Protein AF-A0A212F337-F1 (afdb_monomer_lite)

Secondary structure (DSSP, 8-state):
---SSSHHHHTSS-HHHHHHHHH-HHHHHHHHHHTGGGGSHHHHHHHHHHHHHHHHHHHHHHHHHHHHHHHHHT-

InterPro domains:
  IPR011989 Armadillo-like helical [G3DSA:1.25.10.10] (11-74)
  IPR013713 Exportin-2, central domain [PF08506] (14-70)
  IPR016024 Armadillo-type fold [SSF48371] (11-70)

Radius of gyration: 15.91 Å; chains: 1; bounding box: 44×25×35 Å

Structure (mmCIF, N/CA/C/O backbone):
data_AF-A0A212F337-F1
#
_entry.id   AF-A0A212F337-F1
#
loop_
_atom_site.group_PDB
_atom_site.id
_atom_site.type_symbol
_atom_site.label_atom_id
_atom_site.label_alt_id
_atom_site.label_comp_id
_atom_site.label_asym_id
_atom_site.label_entity_id
_atom_site.label_seq_id
_atom_site.pdbx_PDB_ins_code
_atom_site.Cartn_x
_atom_site.Cartn_y
_atom_site.Cartn_z
_atom_site.occupancy
_atom_site.B_iso_or_equiv
_atom_site.auth_seq_id
_atom_site.auth_comp_id
_atom_site.auth_asym_id
_atom_site.auth_atom_id
_atom_site.pdbx_PDB_model_num
ATOM 1 N N . MET A 1 1 ? 28.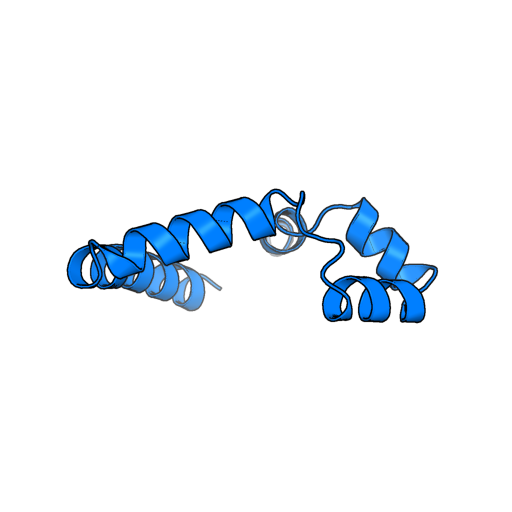809 10.037 9.908 1.00 38.91 1 MET A N 1
ATOM 2 C CA . MET A 1 1 ? 27.886 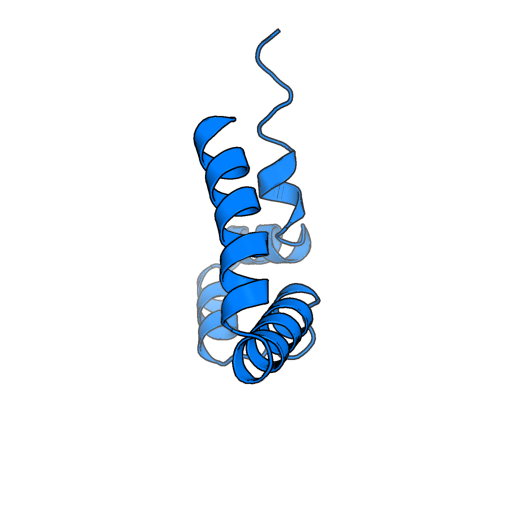8.891 9.779 1.00 38.91 1 MET A CA 1
ATOM 3 C C . MET A 1 1 ? 26.600 9.376 9.118 1.00 38.91 1 MET A C 1
ATOM 5 O O . MET A 1 1 ? 25.574 9.436 9.769 1.00 38.91 1 MET A O 1
ATOM 9 N N . CYS A 1 2 ? 26.664 9.764 7.845 1.00 43.75 2 CYS A N 1
ATOM 10 C CA . CYS A 1 2 ? 25.477 9.910 7.001 1.00 43.75 2 CYS A CA 1
ATOM 11 C C . CYS A 1 2 ? 25.661 8.866 5.910 1.00 43.75 2 CYS A C 1
ATOM 13 O O . CYS A 1 2 ? 26.599 8.993 5.126 1.00 43.75 2 CYS A O 1
ATOM 15 N N . GLY A 1 3 ? 24.883 7.789 5.930 1.00 45.41 3 GLY A N 1
ATOM 16 C CA . GLY A 1 3 ? 25.073 6.731 4.940 1.00 45.41 3 GLY A CA 1
ATOM 17 C C . GLY A 1 3 ? 24.265 5.453 5.114 1.00 45.41 3 GLY A C 1
ATOM 18 O O . GLY A 1 3 ? 24.613 4.490 4.450 1.00 45.41 3 GLY A O 1
ATOM 19 N N . LEU A 1 4 ? 23.238 5.397 5.974 1.00 44.97 4 LEU A N 1
ATOM 20 C CA . LEU A 1 4 ? 22.433 4.174 6.148 1.00 44.97 4 LEU A CA 1
ATOM 21 C C . LEU A 1 4 ? 20.918 4.413 6.296 1.00 44.97 4 LEU A C 1
ATOM 23 O O . LEU A 1 4 ? 20.203 3.520 6.731 1.00 44.97 4 LEU A O 1
ATOM 27 N N . GLU A 1 5 ? 20.389 5.583 5.927 1.00 47.50 5 GLU A N 1
ATOM 28 C CA . GLU A 1 5 ? 18.956 5.884 6.140 1.00 47.50 5 GLU A CA 1
ATOM 29 C C . GLU A 1 5 ? 18.143 6.064 4.850 1.00 47.50 5 GLU A C 1
ATOM 31 O O . GLU A 1 5 ? 16.989 6.468 4.896 1.00 47.50 5 GLU A O 1
ATOM 36 N N . ALA A 1 6 ? 18.693 5.670 3.695 1.00 43.03 6 ALA A N 1
ATOM 37 C CA . ALA A 1 6 ? 17.927 5.538 2.448 1.00 43.03 6 ALA A CA 1
ATOM 38 C C . ALA A 1 6 ? 17.553 4.078 2.104 1.00 43.03 6 ALA A C 1
ATOM 40 O O . ALA A 1 6 ? 16.858 3.834 1.124 1.00 43.03 6 ALA A O 1
ATOM 41 N N . GLU A 1 7 ? 17.968 3.097 2.916 1.00 46.41 7 GLU A N 1
ATOM 42 C CA . GLU A 1 7 ? 17.667 1.669 2.696 1.00 46.41 7 GLU A CA 1
ATOM 43 C C . GLU A 1 7 ? 16.188 1.316 2.947 1.00 46.41 7 GLU A C 1
ATOM 45 O O . GLU A 1 7 ? 15.668 0.334 2.420 1.00 46.41 7 GLU A O 1
ATOM 50 N N . TRP A 1 8 ? 15.479 2.117 3.745 1.00 46.88 8 TRP A N 1
ATOM 51 C CA . TRP A 1 8 ? 14.130 1.780 4.205 1.00 46.88 8 TRP A CA 1
ATOM 52 C C . TRP A 1 8 ? 13.037 2.039 3.164 1.00 46.88 8 TRP A C 1
ATOM 54 O O . TRP A 1 8 ? 12.088 1.261 3.079 1.00 46.88 8 TRP A O 1
ATOM 64 N N . LEU A 1 9 ? 13.173 3.082 2.339 1.00 45.38 9 LEU A N 1
ATOM 65 C CA . LEU A 1 9 ? 12.204 3.388 1.277 1.00 45.38 9 LEU A CA 1
ATOM 66 C C . LEU A 1 9 ? 12.297 2.391 0.112 1.00 45.38 9 LEU A C 1
ATOM 68 O O . LEU A 1 9 ? 11.265 1.984 -0.428 1.00 45.38 9 LEU A O 1
ATOM 72 N N . LEU A 1 10 ? 13.511 1.912 -0.187 1.00 46.06 10 LEU A N 1
ATOM 73 C CA . LEU A 1 10 ? 13.770 0.886 -1.201 1.00 46.06 10 LEU A CA 1
ATOM 74 C C . LEU A 1 10 ? 13.194 -0.493 -0.818 1.00 46.06 10 LEU A C 1
ATOM 76 O O . LEU A 1 10 ? 12.965 -1.319 -1.686 1.00 46.06 10 LEU A O 1
ATOM 80 N N . LYS A 1 11 ? 12.895 -0.747 0.466 1.00 52.81 11 LYS A N 1
ATOM 81 C CA . LYS A 1 11 ? 12.416 -2.055 0.959 1.00 52.81 11 LYS A CA 1
ATOM 82 C C . LYS A 1 11 ? 10.914 -2.308 0.760 1.00 52.81 11 LYS A C 1
ATOM 84 O O . LYS A 1 11 ? 10.440 -3.418 1.003 1.00 52.81 11 LYS A O 1
ATOM 89 N N . SER A 1 12 ? 10.148 -1.284 0.378 1.00 57.84 12 SER A N 1
ATOM 90 C CA . SER A 1 12 ? 8.700 -1.408 0.135 1.00 57.84 12 SER A CA 1
ATOM 91 C C . SER A 1 12 ? 8.358 -1.851 -1.292 1.00 57.84 12 SER A C 1
ATOM 93 O O . SER A 1 12 ? 7.303 -2.450 -1.511 1.00 57.84 12 SER A O 1
ATOM 95 N N . VAL A 1 13 ? 9.268 -1.584 -2.229 1.00 66.25 13 VAL A N 1
ATOM 96 C CA . VAL A 1 13 ? 9.211 -1.968 -3.640 1.00 66.25 13 VAL A CA 1
ATOM 97 C C . VAL A 1 13 ? 10.131 -3.176 -3.814 1.00 66.25 13 VAL A C 1
ATOM 99 O O . VAL A 1 13 ? 11.208 -3.218 -3.223 1.00 66.25 13 VAL A O 1
ATOM 102 N N . SER A 1 14 ? 9.690 -4.209 -4.531 1.00 76.19 14 SER A N 1
ATOM 103 C CA . SER A 1 14 ? 10.517 -5.406 -4.716 1.00 76.19 14 SER A CA 1
ATOM 104 C C . SER A 1 14 ? 11.735 -5.080 -5.586 1.00 76.19 14 SER A C 1
ATOM 106 O O . SER A 1 14 ? 11.622 -4.276 -6.506 1.00 76.19 14 SER A O 1
ATOM 108 N N . GLU A 1 15 ? 12.874 -5.747 -5.374 1.00 79.56 15 GLU A N 1
ATOM 109 C CA . GLU A 1 15 ? 14.036 -5.635 -6.278 1.00 79.56 15 GLU A CA 1
ATOM 110 C C . GLU A 1 15 ? 13.640 -5.945 -7.734 1.00 79.56 15 GLU A C 1
ATOM 112 O O . GLU A 1 15 ? 14.060 -5.250 -8.650 1.00 79.56 15 GLU A O 1
ATOM 117 N N . SER A 1 16 ? 12.710 -6.886 -7.938 1.00 78.62 16 SER A N 1
ATOM 118 C CA . SER A 1 16 ? 12.135 -7.201 -9.255 1.00 78.62 16 SER A CA 1
ATOM 119 C C . SER A 1 16 ? 11.372 -6.042 -9.904 1.00 78.62 16 SER A C 1
ATOM 121 O O . SER A 1 16 ? 11.309 -5.948 -11.127 1.00 78.62 16 SER A O 1
ATOM 123 N N . ASP A 1 17 ? 10.743 -5.189 -9.094 1.00 78.19 17 ASP A N 1
ATOM 124 C CA . ASP A 1 17 ? 9.988 -4.033 -9.583 1.00 78.19 17 ASP A CA 1
ATOM 125 C C . ASP A 1 17 ? 10.955 -2.916 -10.000 1.00 78.19 17 ASP A C 1
ATOM 127 O O . ASP A 1 17 ? 10.685 -2.191 -10.957 1.00 78.19 17 ASP A O 1
ATOM 131 N N . ILE A 1 18 ? 12.101 -2.818 -9.315 1.00 82.19 18 ILE A N 1
ATOM 132 C CA . ILE A 1 18 ? 13.189 -1.889 -9.639 1.00 82.19 18 ILE A CA 1
ATOM 133 C C . ILE A 1 18 ? 13.869 -2.315 -10.943 1.00 82.19 18 ILE A C 1
ATOM 135 O O . ILE A 1 18 ? 13.966 -1.503 -11.858 1.00 82.19 18 ILE A O 1
ATOM 139 N N . GLU A 1 19 ? 14.250 -3.588 -11.072 1.00 84.69 19 GLU A N 1
ATOM 140 C CA . GLU A 1 19 ? 14.846 -4.126 -12.304 1.00 84.69 19 GLU A CA 1
ATOM 141 C C . GLU A 1 19 ? 13.917 -3.929 -13.509 1.00 84.69 19 GLU A C 1
ATOM 143 O O . GLU A 1 19 ? 14.354 -3.481 -14.565 1.00 84.69 19 GLU A O 1
ATOM 148 N N . LEU A 1 20 ? 12.610 -4.183 -13.352 1.00 83.19 20 LEU A N 1
ATOM 149 C CA . LEU A 1 20 ? 11.646 -3.964 -14.433 1.00 83.19 20 LEU A CA 1
ATOM 150 C C . LEU A 1 20 ? 11.549 -2.489 -14.836 1.00 83.19 20 LEU A C 1
ATOM 152 O O . LEU A 1 20 ? 11.421 -2.189 -16.021 1.00 83.19 20 LEU A O 1
ATOM 156 N N . PHE A 1 21 ? 11.589 -1.575 -13.868 1.00 82.94 21 PHE A N 1
ATOM 157 C CA . PHE A 1 21 ? 11.582 -0.144 -14.150 1.00 82.94 21 PHE A CA 1
ATOM 158 C C . PHE A 1 21 ? 12.848 0.299 -14.899 1.00 82.94 21 PHE A C 1
ATOM 160 O O . PHE A 1 21 ? 12.754 1.115 -15.816 1.00 82.94 21 PHE A O 1
ATOM 167 N N . GLU A 1 22 ? 14.011 -0.244 -14.534 1.00 88.12 22 GLU A N 1
ATOM 168 C CA . GLU A 1 22 ? 15.296 0.078 -15.164 1.00 88.12 22 GLU A CA 1
ATOM 169 C C . GLU A 1 22 ? 15.430 -0.526 -16.574 1.00 88.12 22 GLU A C 1
ATOM 171 O O . GLU A 1 22 ? 15.842 0.178 -17.500 1.00 88.12 22 GLU A O 1
ATOM 176 N N . ASP A 1 23 ? 15.034 -1.790 -16.762 1.00 91.44 23 ASP A N 1
ATOM 177 C CA . ASP A 1 23 ? 15.191 -2.523 -18.027 1.00 91.44 23 ASP A CA 1
ATOM 178 C C . ASP A 1 23 ? 14.055 -2.262 -19.030 1.00 91.44 23 ASP A C 1
ATOM 180 O O . ASP A 1 23 ? 14.274 -2.286 -20.246 1.00 91.44 23 ASP A O 1
ATOM 184 N N . ASN A 1 24 ? 12.822 -2.045 -18.553 1.00 88.06 24 ASN A N 1
ATOM 185 C CA . ASN A 1 24 ? 11.648 -1.840 -19.404 1.00 88.06 24 ASN A CA 1
ATOM 186 C C . ASN A 1 24 ? 10.563 -0.968 -18.728 1.00 88.06 24 ASN A C 1
ATOM 188 O O . ASN A 1 24 ? 9.505 -1.467 -18.316 1.00 88.06 24 ASN A O 1
ATOM 192 N N . PRO A 1 25 ? 10.779 0.358 -18.657 1.00 84.56 25 PRO A N 1
ATOM 193 C CA . PRO A 1 25 ? 9.877 1.278 -17.964 1.00 84.56 25 PRO A CA 1
ATOM 194 C C . PRO A 1 25 ? 8.468 1.337 -18.576 1.00 84.56 25 PRO A C 1
ATOM 196 O O . PRO A 1 25 ? 7.501 1.616 -17.867 1.00 84.56 25 PRO A O 1
ATOM 199 N N . GLU A 1 26 ? 8.318 1.056 -19.875 1.00 86.94 26 GLU A N 1
ATOM 200 C CA . GLU A 1 26 ? 7.012 1.036 -20.547 1.00 86.94 26 GLU A CA 1
ATOM 201 C C . GLU A 1 26 ? 6.127 -0.102 -20.019 1.00 86.94 26 GLU A C 1
ATOM 203 O O . GLU A 1 26 ? 4.953 0.119 -19.716 1.00 86.94 26 GLU A O 1
ATOM 208 N N . GLU A 1 27 ? 6.691 -1.299 -19.828 1.00 83.94 27 GLU A N 1
ATOM 209 C CA . GLU A 1 27 ? 5.974 -2.424 -19.214 1.00 83.94 27 GLU A CA 1
ATOM 210 C C . GLU A 1 27 ? 5.711 -2.203 -17.722 1.00 83.94 27 GLU A C 1
ATOM 212 O O . GLU A 1 27 ? 4.644 -2.586 -17.244 1.00 83.94 27 GLU A O 1
ATOM 217 N N . TYR A 1 28 ? 6.619 -1.546 -16.991 1.00 82.62 28 TYR A N 1
ATOM 218 C CA . TYR A 1 28 ? 6.367 -1.158 -15.598 1.00 82.62 28 TYR A CA 1
ATOM 219 C C . TYR A 1 28 ? 5.119 -0.264 -15.485 1.00 82.62 28 TYR A C 1
ATOM 221 O O . TYR A 1 28 ? 4.197 -0.562 -14.722 1.00 82.62 28 TYR A O 1
ATOM 229 N N . VAL A 1 29 ? 5.041 0.792 -16.306 1.00 80.56 29 VAL A N 1
ATOM 230 C CA . VAL A 1 29 ? 3.885 1.706 -16.344 1.00 80.56 29 VAL A CA 1
ATOM 231 C C . VAL A 1 29 ? 2.618 0.975 -16.789 1.00 80.56 29 VAL A C 1
ATOM 233 O O . VAL A 1 29 ? 1.552 1.167 -16.202 1.00 80.56 29 VAL A O 1
ATOM 236 N N . ARG A 1 30 ? 2.716 0.104 -17.798 1.00 83.00 30 ARG A N 1
ATOM 237 C CA . ARG A 1 30 ? 1.567 -0.656 -18.300 1.00 83.00 30 ARG A CA 1
ATOM 238 C C . ARG A 1 30 ? 1.020 -1.622 -17.245 1.00 83.00 30 ARG A C 1
ATOM 240 O O . ARG A 1 30 ? -0.195 -1.699 -17.083 1.00 83.00 30 ARG A O 1
ATOM 247 N N . ARG A 1 31 ? 1.885 -2.289 -16.472 1.00 76.38 31 ARG A N 1
ATOM 248 C CA . ARG A 1 31 ? 1.490 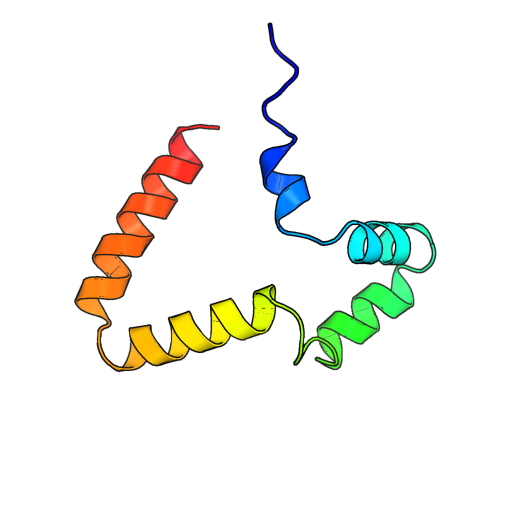-3.173 -15.358 1.00 76.38 31 ARG A CA 1
ATOM 249 C C . ARG A 1 31 ? 0.822 -2.433 -14.205 1.00 76.38 31 ARG A C 1
ATOM 251 O O . ARG A 1 31 ? -0.138 -2.966 -13.644 1.00 76.38 31 ARG A O 1
ATOM 258 N N . ASP A 1 32 ? 1.297 -1.232 -13.878 1.00 75.44 32 ASP A N 1
ATOM 259 C CA . ASP A 1 32 ? 0.687 -0.393 -12.839 1.00 75.44 32 ASP A CA 1
ATOM 260 C C . ASP A 1 32 ? -0.709 0.101 -13.269 1.00 75.44 32 ASP A C 1
ATOM 262 O O . ASP A 1 32 ? -1.658 0.041 -12.485 1.00 75.44 32 ASP A O 1
ATOM 266 N N . ILE A 1 33 ? -0.877 0.481 -14.546 1.00 70.06 33 ILE A N 1
ATOM 267 C CA . ILE A 1 33 ? -2.160 0.944 -15.113 1.00 70.06 33 ILE A CA 1
ATOM 268 C C . ILE A 1 33 ? -3.166 -0.201 -15.304 1.00 70.06 33 ILE A C 1
ATOM 270 O O . ILE A 1 33 ? -4.347 -0.045 -14.988 1.00 70.06 33 ILE A O 1
ATOM 274 N N . GLU A 1 34 ? -2.730 -1.347 -15.829 1.00 72.00 34 GLU A N 1
ATOM 275 C CA . GLU A 1 34 ? -3.601 -2.504 -16.092 1.00 72.00 34 GLU A CA 1
ATOM 276 C C . GLU A 1 34 ? -3.955 -3.276 -14.817 1.00 72.00 34 GLU A C 1
ATOM 278 O O . GLU A 1 34 ? -4.840 -4.132 -14.830 1.00 72.00 34 GLU A O 1
ATOM 283 N N . GLY A 1 35 ? -3.298 -2.960 -13.698 1.00 62.19 35 GLY A N 1
ATOM 284 C CA . GLY A 1 35 ? -3.625 -3.526 -12.400 1.00 62.19 35 GLY A CA 1
ATOM 285 C C . GLY A 1 35 ? -3.305 -5.013 -12.286 1.00 62.19 35 GLY A C 1
ATOM 286 O O . GLY A 1 35 ? -3.874 -5.658 -11.414 1.00 62.19 35 GLY A O 1
ATOM 287 N N . SER A 1 36 ? -2.390 -5.565 -13.101 1.00 54.59 36 SER A N 1
ATOM 288 C CA . SER A 1 36 ? -1.935 -6.971 -12.974 1.00 54.59 36 SER A CA 1
ATOM 289 C C . SER A 1 36 ? -1.220 -7.265 -11.640 1.00 54.59 36 SER A C 1
ATOM 291 O O . SER A 1 36 ? -0.948 -8.410 -11.303 1.00 54.59 36 SER A O 1
ATOM 293 N N . ASP A 1 37 ? -1.014 -6.218 -10.842 1.00 58.16 37 ASP A N 1
ATOM 294 C CA . ASP A 1 37 ? -0.477 -6.185 -9.484 1.00 58.16 37 ASP A CA 1
ATOM 295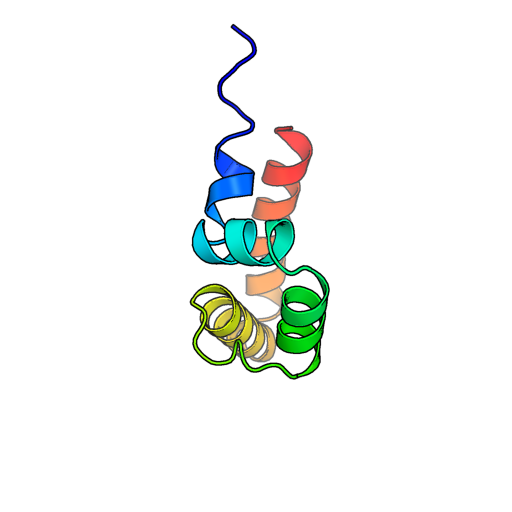 C C . ASP A 1 37 ? -1.450 -6.711 -8.398 1.00 58.16 37 ASP A C 1
ATOM 297 O O . ASP A 1 37 ? -1.253 -6.456 -7.208 1.00 58.16 37 ASP A O 1
ATOM 301 N N . VAL A 1 38 ? -2.519 -7.432 -8.775 1.00 53.25 38 VAL A N 1
ATOM 302 C CA . VAL A 1 38 ? -3.561 -7.947 -7.853 1.00 53.25 38 VAL A CA 1
ATOM 303 C C . VAL A 1 38 ? -2.988 -8.880 -6.773 1.00 53.25 38 VAL A C 1
ATOM 305 O O . VAL A 1 38 ? -3.558 -8.979 -5.688 1.00 53.25 38 VAL A O 1
ATOM 308 N N . GLU A 1 39 ? -1.840 -9.515 -7.019 1.00 54.81 39 GLU A N 1
ATOM 309 C CA . GLU A 1 39 ? -1.188 -10.434 -6.073 1.00 54.81 39 GLU A CA 1
ATOM 310 C C . GLU A 1 39 ? 0.008 -9.823 -5.322 1.00 54.81 39 GLU A C 1
ATOM 312 O O . GLU A 1 39 ? 0.653 -10.512 -4.524 1.00 54.81 39 GLU A O 1
ATOM 317 N N . THR A 1 40 ? 0.331 -8.535 -5.512 1.00 69.75 40 THR A N 1
ATOM 318 C CA . THR A 1 40 ? 1.452 -7.947 -4.765 1.00 69.75 40 THR A CA 1
ATOM 319 C C . THR A 1 40 ? 1.083 -7.737 -3.301 1.00 69.75 40 THR A C 1
ATOM 321 O O . THR A 1 40 ? -0.014 -7.290 -2.951 1.00 69.75 40 THR A O 1
ATOM 324 N N . ARG A 1 41 ? 2.039 -8.017 -2.402 1.00 68.75 41 ARG A N 1
ATOM 325 C CA . ARG A 1 41 ? 1.885 -7.781 -0.951 1.00 68.75 41 ARG A CA 1
ATOM 326 C C . ARG A 1 41 ? 1.430 -6.350 -0.652 1.00 68.75 41 ARG A C 1
ATOM 328 O O . ARG A 1 41 ? 0.662 -6.137 0.282 1.00 68.75 41 ARG A O 1
ATOM 335 N N . ARG A 1 42 ? 1.868 -5.390 -1.474 1.00 72.31 42 ARG A N 1
ATOM 336 C CA . ARG A 1 42 ? 1.457 -3.985 -1.427 1.00 72.31 42 ARG A CA 1
ATOM 337 C C . ARG A 1 42 ? -0.043 -3.835 -1.670 1.00 72.31 42 ARG A C 1
ATOM 339 O O . ARG A 1 42 ? -0.721 -3.216 -0.853 1.00 72.31 42 ARG A O 1
ATOM 346 N N . ARG A 1 43 ? -0.580 -4.426 -2.744 1.00 74.44 43 ARG A N 1
ATOM 347 C CA . ARG A 1 43 ? -2.005 -4.314 -3.075 1.00 74.44 43 ARG A CA 1
ATOM 348 C C . ARG A 1 43 ? -2.892 -4.992 -2.034 1.00 74.44 43 ARG A C 1
ATOM 350 O O . ARG A 1 43 ? -3.827 -4.358 -1.550 1.00 74.44 43 ARG A O 1
ATOM 357 N N . ALA A 1 44 ? -2.528 -6.198 -1.595 1.00 79.44 44 ALA A N 1
ATOM 358 C CA . ALA A 1 44 ? -3.241 -6.908 -0.531 1.00 79.44 44 ALA A CA 1
ATOM 359 C C . ALA A 1 44 ? -3.264 -6.121 0.795 1.00 79.44 44 ALA A C 1
ATOM 361 O O . ALA A 1 44 ? -4.303 -6.035 1.452 1.00 79.44 44 ALA A O 1
ATOM 362 N N . ALA A 1 45 ? -2.143 -5.495 1.177 1.00 82.00 45 ALA A N 1
ATOM 363 C CA . ALA A 1 45 ? -2.078 -4.641 2.362 1.00 82.00 45 ALA A CA 1
ATOM 364 C C . ALA A 1 45 ? -2.948 -3.379 2.214 1.00 82.00 45 ALA A C 1
ATOM 366 O O . ALA A 1 45 ? -3.690 -3.035 3.135 1.00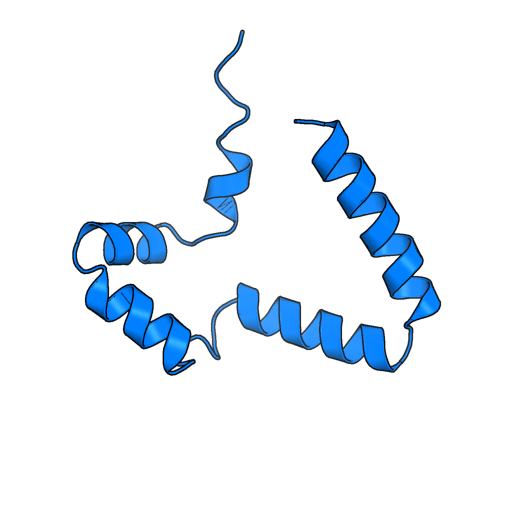 82.00 45 ALA A O 1
ATOM 367 N N . CYS A 1 46 ? -2.908 -2.708 1.058 1.00 83.69 46 CYS A N 1
ATOM 368 C CA . CYS A 1 46 ? -3.749 -1.540 0.787 1.00 83.69 46 CYS A CA 1
ATOM 369 C C . CYS A 1 46 ? -5.245 -1.877 0.805 1.00 83.69 46 CYS A C 1
ATOM 371 O O . CYS A 1 46 ? -6.039 -1.103 1.342 1.00 83.69 46 CYS A O 1
ATOM 373 N N . ASP A 1 47 ? -5.639 -3.021 0.249 1.00 86.75 47 ASP A N 1
ATOM 374 C CA . ASP A 1 47 ? -7.037 -3.449 0.221 1.00 86.75 47 ASP A CA 1
ATOM 375 C C . ASP A 1 47 ? -7.538 -3.820 1.624 1.00 86.75 47 ASP A C 1
ATOM 377 O O . ASP A 1 47 ? -8.645 -3.427 2.000 1.00 86.75 47 ASP A O 1
ATOM 381 N N . LEU A 1 48 ? -6.697 -4.459 2.448 1.00 85.81 48 LEU A N 1
ATOM 382 C CA . LEU A 1 48 ? -6.984 -4.686 3.868 1.00 85.81 48 LEU A CA 1
ATOM 383 C C . LEU A 1 48 ? -7.181 -3.364 4.622 1.00 85.81 48 LEU A C 1
ATOM 385 O O . LEU A 1 48 ? -8.165 -3.207 5.345 1.00 85.81 48 LEU A O 1
ATOM 389 N N . VAL A 1 49 ? -6.278 -2.397 4.438 1.00 87.81 49 VAL A N 1
ATOM 390 C CA . VAL A 1 49 ? -6.386 -1.071 5.069 1.00 87.81 49 VAL A CA 1
ATOM 391 C C . VAL A 1 49 ? -7.663 -0.359 4.623 1.00 87.81 49 VAL A C 1
ATOM 393 O O . VAL A 1 49 ? -8.364 0.200 5.464 1.00 87.81 49 VAL A O 1
ATOM 396 N N . ARG A 1 50 ? -8.020 -0.426 3.334 1.00 87.81 50 ARG A N 1
ATOM 397 C CA . ARG A 1 50 ? -9.256 0.174 2.804 1.00 87.81 50 ARG A CA 1
ATOM 398 C C . ARG A 1 50 ? -10.510 -0.468 3.404 1.00 87.81 50 ARG A C 1
ATOM 400 O O . ARG A 1 50 ? -11.441 0.242 3.789 1.00 87.81 50 ARG A O 1
ATOM 407 N N . ALA A 1 51 ? -10.529 -1.794 3.521 1.00 92.12 51 ALA A N 1
ATOM 408 C CA . ALA A 1 51 ? -11.634 -2.516 4.145 1.00 92.12 51 ALA A CA 1
ATOM 409 C C . ALA A 1 51 ? -11.772 -2.161 5.636 1.00 92.12 51 ALA A C 1
ATOM 411 O O . ALA A 1 51 ? -12.869 -1.865 6.106 1.00 92.12 51 ALA A O 1
ATOM 412 N N . LEU A 1 52 ? -10.659 -2.108 6.373 1.00 91.00 52 LEU A N 1
ATOM 413 C CA . LEU A 1 52 ? -10.656 -1.704 7.781 1.00 91.00 52 LEU A CA 1
ATOM 414 C C . LEU A 1 52 ? -11.085 -0.244 7.964 1.00 91.00 52 LEU A C 1
ATOM 416 O O . LEU A 1 52 ? -11.861 0.043 8.872 1.00 91.00 52 LEU A O 1
ATOM 420 N N . ALA A 1 53 ? -10.650 0.664 7.088 1.00 91.69 53 ALA A N 1
ATOM 421 C CA . ALA A 1 53 ? -11.044 2.073 7.119 1.00 91.69 53 ALA A CA 1
ATOM 422 C C . ALA A 1 53 ? -12.549 2.268 6.896 1.00 91.69 53 ALA A C 1
ATOM 424 O O . ALA A 1 53 ? -13.134 3.163 7.491 1.00 91.69 53 ALA A O 1
ATOM 425 N N . THR A 1 54 ? -13.194 1.388 6.126 1.00 93.19 54 THR A N 1
ATOM 426 C CA . THR A 1 54 ? -14.651 1.437 5.906 1.00 93.19 54 THR A CA 1
ATOM 427 C C . THR A 1 54 ? -15.445 1.133 7.184 1.00 93.19 54 THR A C 1
ATOM 429 O O . THR A 1 54 ? -16.546 1.643 7.365 1.00 93.19 54 THR A O 1
ATOM 432 N N . HIS A 1 55 ? -14.902 0.309 8.085 1.00 93.00 55 HIS A N 1
ATOM 433 C CA . HIS A 1 55 ? -15.592 -0.114 9.311 1.00 93.00 55 HIS A CA 1
ATOM 434 C C . HIS A 1 55 ? -15.079 0.570 10.585 1.00 93.00 55 HIS A C 1
ATOM 436 O O . HIS A 1 55 ? -15.779 0.581 11.598 1.00 93.00 55 HIS A O 1
ATOM 442 N N . TYR A 1 56 ? -13.867 1.123 10.552 1.00 92.69 56 TYR A N 1
ATOM 443 C CA . TYR A 1 56 ? -13.159 1.653 11.718 1.00 92.69 56 TYR A CA 1
ATOM 444 C C . TYR A 1 56 ? -12.465 2.990 11.423 1.00 92.69 56 TYR A C 1
ATOM 446 O O . TYR A 1 56 ? -11.360 3.219 11.914 1.00 92.69 56 TYR A O 1
ATOM 454 N N . GLU A 1 57 ? -13.100 3.856 10.629 1.00 91.69 57 GLU A N 1
ATOM 455 C CA . GLU A 1 57 ? -12.538 5.117 10.119 1.00 91.69 57 GLU A CA 1
ATOM 456 C C . GLU A 1 57 ? -11.784 5.927 11.187 1.00 91.69 57 GLU A C 1
ATOM 458 O O . GLU A 1 57 ? -10.584 6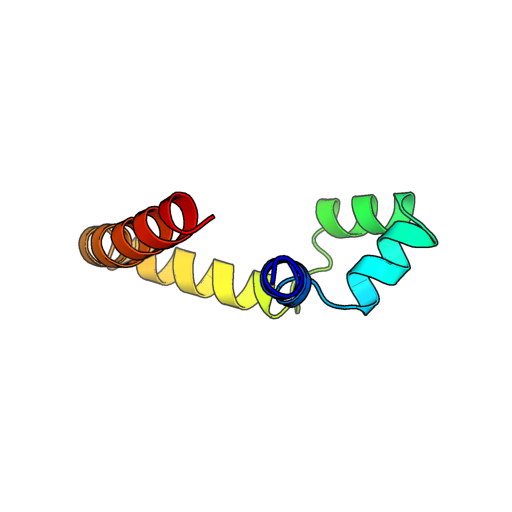.148 11.036 1.00 91.69 57 GLU A O 1
ATOM 463 N N . ASP A 1 58 ? -12.427 6.267 12.310 1.00 91.88 58 ASP A N 1
ATOM 464 C CA . ASP A 1 58 ? -11.814 7.075 13.378 1.00 91.88 58 ASP A CA 1
ATOM 465 C C . ASP A 1 58 ? -10.541 6.438 13.960 1.00 91.88 58 ASP A C 1
ATOM 467 O O . ASP A 1 58 ? -9.533 7.110 14.195 1.00 91.88 58 ASP A O 1
ATOM 471 N N . LYS A 1 59 ? -10.562 5.116 14.183 1.00 92.19 59 LYS A N 1
ATOM 472 C CA . LYS A 1 59 ? -9.406 4.380 14.722 1.00 92.19 59 LYS A CA 1
ATOM 473 C C . LYS A 1 59 ? -8.283 4.304 13.697 1.00 92.19 59 LYS A C 1
ATOM 475 O O . LYS A 1 59 ? -7.118 4.456 14.057 1.00 92.19 59 LYS A O 1
ATOM 480 N N . MET A 1 60 ? -8.633 4.066 12.437 1.00 93.38 60 MET A N 1
ATOM 481 C CA . MET A 1 60 ? -7.672 3.996 11.342 1.00 93.38 60 MET A CA 1
ATOM 482 C C . MET A 1 60 ? -7.008 5.355 11.122 1.00 93.38 60 MET A C 1
ATOM 484 O O . MET A 1 60 ? -5.786 5.413 11.028 1.00 93.38 60 MET A O 1
ATOM 488 N N . MET A 1 61 ? -7.778 6.444 11.145 1.00 91.06 61 MET A N 1
ATOM 489 C CA . MET A 1 61 ? -7.260 7.806 11.024 1.00 91.06 61 MET A CA 1
ATOM 490 C C . MET A 1 61 ? -6.309 8.159 12.173 1.00 91.06 61 MET A C 1
ATOM 492 O O . MET A 1 61 ? -5.228 8.687 11.929 1.00 91.06 61 MET A O 1
ATOM 496 N N . ALA A 1 62 ? -6.661 7.817 13.416 1.00 92.69 62 ALA A N 1
ATOM 497 C CA . ALA A 1 62 ? -5.802 8.078 14.570 1.00 92.69 62 ALA A CA 1
ATOM 498 C C . ALA A 1 62 ? -4.471 7.309 14.500 1.00 92.69 62 ALA A C 1
ATOM 500 O O . ALA A 1 62 ? -3.408 7.894 14.699 1.00 92.69 62 ALA A O 1
ATOM 501 N N . ILE A 1 63 ? -4.519 6.007 14.194 1.00 89.44 63 ILE A N 1
ATOM 502 C CA . ILE A 1 63 ? -3.328 5.145 14.160 1.00 89.44 63 ILE A CA 1
ATOM 503 C C . ILE A 1 63 ? -2.415 5.516 12.985 1.00 89.44 63 ILE A C 1
ATOM 505 O O . ILE A 1 63 ? -1.218 5.735 13.174 1.00 89.44 63 ILE A O 1
ATOM 509 N N . PHE A 1 64 ? -2.963 5.601 11.768 1.00 87.50 64 PHE A N 1
ATOM 510 C CA . PHE A 1 64 ? -2.163 5.909 10.581 1.00 87.50 64 PHE A CA 1
ATOM 511 C C . PHE A 1 64 ? -1.709 7.367 10.555 1.00 87.50 64 PHE A C 1
ATOM 513 O O . PHE A 1 64 ? -0.587 7.625 10.134 1.00 87.50 64 PHE A O 1
ATOM 520 N N . GLY A 1 65 ? -2.524 8.306 11.044 1.00 87.94 65 GLY A N 1
ATOM 521 C CA . GLY A 1 65 ? -2.145 9.716 11.143 1.00 87.94 65 GLY A CA 1
ATOM 522 C C . GLY A 1 65 ? -0.898 9.918 12.003 1.00 87.94 65 GLY A C 1
ATOM 523 O O . GLY A 1 65 ? 0.055 10.545 11.551 1.00 87.94 65 GLY A O 1
ATOM 524 N N . GLN A 1 66 ? -0.856 9.294 13.186 1.00 88.69 66 GLN A N 1
ATOM 525 C CA . GLN A 1 66 ? 0.326 9.321 14.057 1.00 88.69 66 GLN A CA 1
ATOM 526 C C . GLN A 1 66 ? 1.552 8.689 13.389 1.00 88.69 66 GLN A C 1
ATOM 528 O O . GLN A 1 66 ? 2.654 9.227 13.471 1.00 88.69 66 GLN A O 1
ATOM 533 N N . TYR A 1 67 ? 1.373 7.554 12.708 1.00 86.62 67 TYR A N 1
ATOM 534 C CA . TYR A 1 67 ? 2.473 6.888 12.011 1.00 86.62 67 TYR A CA 1
ATOM 535 C C . TYR A 1 67 ? 3.051 7.750 10.880 1.00 86.62 67 TYR A C 1
ATOM 537 O O . TYR A 1 67 ? 4.271 7.854 10.746 1.00 86.62 67 TYR A O 1
ATOM 545 N N . VAL A 1 68 ? 2.189 8.386 10.082 1.00 86.81 68 VAL A N 1
ATOM 546 C CA . VAL A 1 68 ? 2.593 9.271 8.982 1.00 86.81 68 VAL A CA 1
ATOM 547 C C . VAL A 1 68 ? 3.302 10.511 9.519 1.00 86.81 68 VAL A C 1
ATOM 549 O O . VAL A 1 68 ? 4.357 10.864 9.004 1.00 86.81 68 VAL A O 1
ATOM 552 N N . GLU A 1 69 ? 2.784 11.130 10.580 1.00 86.50 69 GLU A N 1
ATOM 553 C CA . GLU A 1 69 ? 3.417 12.286 11.224 1.00 86.50 69 GLU A CA 1
ATOM 554 C C . GLU A 1 69 ? 4.841 11.958 11.692 1.00 86.50 69 GLU A C 1
ATOM 556 O O . GLU A 1 69 ? 5.788 12.660 11.339 1.00 86.50 69 GLU A O 1
ATOM 561 N N . VAL A 1 70 ? 5.024 10.834 12.392 1.00 86.44 70 VAL A N 1
ATOM 562 C CA . VAL A 1 70 ? 6.356 10.370 12.815 1.00 86.44 70 VAL A CA 1
ATOM 563 C C . VAL A 1 70 ? 7.255 10.075 11.610 1.00 86.44 70 VAL A C 1
ATOM 565 O O . VAL A 1 70 ? 8.433 10.429 11.628 1.00 86.44 70 VAL A O 1
ATOM 568 N N . SER A 1 71 ? 6.714 9.458 10.556 1.00 76.62 71 SER A N 1
ATOM 569 C CA . SER A 1 71 ? 7.481 9.069 9.363 1.00 76.62 71 SER A CA 1
ATOM 570 C C . SER A 1 71 ? 7.952 10.267 8.533 1.00 76.62 71 SER A C 1
ATOM 572 O O . SER A 1 71 ? 9.035 10.208 7.961 1.00 76.62 71 SER A O 1
ATOM 574 N N . ILE A 1 72 ? 7.162 11.346 8.470 1.00 80.50 72 ILE A N 1
ATOM 575 C CA . ILE A 1 72 ? 7.510 12.577 7.740 1.00 80.50 72 ILE A CA 1
ATOM 576 C C . ILE A 1 72 ? 8.500 13.430 8.540 1.00 80.50 72 ILE A C 1
ATOM 578 O O . ILE A 1 72 ? 9.370 14.065 7.956 1.00 80.50 72 ILE A O 1
ATOM 582 N N . VAL A 1 73 ? 8.375 13.463 9.869 1.00 75.25 73 VAL A N 1
ATOM 583 C CA . VAL A 1 73 ? 9.211 14.316 10.735 1.00 75.25 73 VAL A CA 1
ATOM 584 C C . VAL A 1 73 ? 10.584 13.689 11.031 1.00 75.25 73 VAL A C 1
ATOM 586 O O . VAL A 1 73 ? 11.497 14.391 11.457 1.00 75.25 73 VAL A O 1
ATOM 589 N N . SER A 1 74 ? 10.747 12.383 10.801 1.00 61.19 74 SER A N 1
ATOM 590 C CA . SER A 1 74 ? 12.000 11.651 11.057 1.00 61.19 74 SER A CA 1
ATOM 591 C C . SER A 1 74 ? 12.922 11.513 9.830 1.00 61.19 74 SER A C 1
ATOM 593 O O . SER A 1 74 ? 13.866 10.729 9.897 1.00 61.19 74 SER A O 1
ATOM 595 N N . GLN A 1 75 ? 12.657 12.229 8.727 1.00 50.25 75 GLN A N 1
ATOM 596 C CA . GLN A 1 75 ? 13.525 12.334 7.535 1.00 50.25 75 GLN A CA 1
ATOM 597 C C . GLN A 1 75 ? 14.144 13.729 7.428 1.00 50.25 75 GLN A C 1
ATOM 599 O O . GLN A 1 75 ? 15.302 13.815 6.961 1.00 50.25 75 GLN A O 1
#

pLDDT: mean 75.28, std 16.19, range [38.91, 93.38]

Sequence (75 aa):
MCGLEAEWLLKSVSESDIELFEDNPEEYVRRDIEGSDVETRRRAACDLVRALATHYEDKMMAIFGQYVEVSIVSQ

Organism: NCBI:txid278856

Foldseek 3Di:
DPDDPVVVVVVVADPVLVVCCVVPVPVSVVCVVVVVCCPPPVNVVVVVLVVCCVVPVVVSCVVVVVVVVCVVVVD